Protein AF-A0A2R7TAF3-F1 (afdb_monomer_lite)

Secondary structure (DSSP, 8-state):
-EE-HHHHHH-PPP-SSS-SSSS-HHHHHHHHT-SSTTPPPTT-HHHHSPPPTTTHHHHS-SS--HHHHHHHHHS-TTTS--EE--SEEE-STT--EEE--GGGGGG-HHHHHHHHHHHHTS--SS-------

Structure (mmCIF, N/CA/C/O backbone):
data_AF-A0A2R7TAF3-F1
#
_entry.id   AF-A0A2R7TAF3-F1
#
loop_
_atom_site.group_PDB
_atom_site.id
_atom_site.type_symbol
_atom_site.label_atom_id
_atom_site.label_alt_id
_atom_site.label_comp_id
_atom_site.label_asym_id
_atom_site.label_entity_id
_atom_site.label_seq_id
_atom_site.pdbx_PDB_ins_code
_atom_site.Cartn_x
_atom_site.Cartn_y
_atom_site.Cartn_z
_atom_site.occupancy
_atom_site.B_iso_or_equiv
_atom_site.auth_seq_id
_atom_site.auth_comp_id
_atom_site.auth_asym_id
_atom_site.auth_atom_id
_atom_site.pdbx_PDB_model_num
ATOM 1 N N . HIS A 1 1 ? -2.429 -2.847 0.971 1.00 85.62 1 HIS A N 1
ATOM 2 C CA . HIS A 1 1 ? -1.895 -1.509 1.289 1.00 85.62 1 HIS A CA 1
ATOM 3 C C . HIS A 1 1 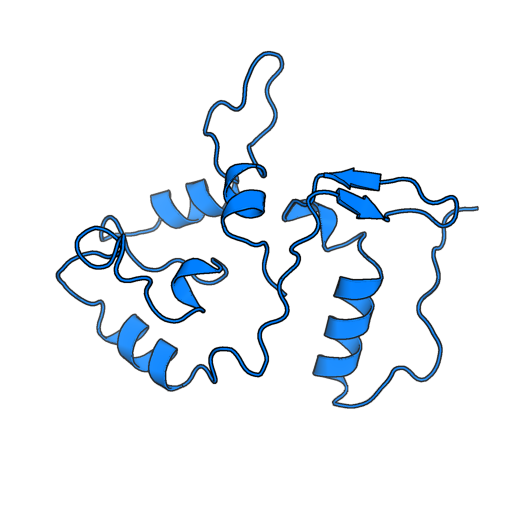? -0.395 -1.558 1.074 1.00 85.62 1 HIS A C 1
ATOM 5 O O . HIS A 1 1 ? 0.174 -2.621 1.280 1.00 85.62 1 HIS A O 1
ATOM 11 N N . VAL A 1 2 ? 0.215 -0.471 0.614 1.00 86.19 2 VAL A N 1
ATOM 12 C CA . VAL A 1 2 ? 1.660 -0.385 0.363 1.00 86.19 2 VAL A CA 1
ATOM 13 C C . VAL A 1 2 ? 2.159 1.009 0.738 1.00 86.19 2 VAL A C 1
ATOM 15 O O . VAL A 1 2 ? 1.389 1.968 0.636 1.00 86.19 2 VAL A O 1
ATOM 18 N N . LEU A 1 3 ? 3.402 1.130 1.203 1.00 86.31 3 LEU A N 1
ATOM 19 C CA . LEU A 1 3 ? 4.049 2.434 1.352 1.00 86.31 3 LEU A CA 1
ATOM 20 C C . LEU A 1 3 ? 4.328 3.019 -0.038 1.00 86.31 3 LEU A C 1
ATOM 22 O O . LEU A 1 3 ? 4.470 2.284 -1.007 1.00 86.31 3 LEU A O 1
ATOM 26 N N . THR A 1 4 ? 4.386 4.341 -0.163 1.00 87.25 4 THR A N 1
ATOM 27 C CA . THR A 1 4 ? 4.969 4.942 -1.373 1.00 87.25 4 THR A CA 1
ATOM 28 C C . THR A 1 4 ? 6.477 4.722 -1.394 1.00 87.25 4 THR A C 1
ATOM 30 O O . THR A 1 4 ? 7.083 4.588 -0.336 1.00 87.25 4 THR A O 1
ATOM 33 N N . ASP A 1 5 ? 7.118 4.777 -2.561 1.00 80.00 5 ASP A N 1
ATOM 34 C CA . ASP A 1 5 ? 8.576 4.618 -2.691 1.00 80.00 5 ASP A CA 1
ATOM 35 C C . ASP A 1 5 ? 9.359 5.583 -1.784 1.00 80.00 5 ASP A C 1
ATOM 37 O O . ASP A 1 5 ? 10.397 5.231 -1.227 1.00 80.00 5 ASP A O 1
ATOM 41 N N . ALA A 1 6 ? 8.844 6.803 -1.599 1.00 83.81 6 ALA A N 1
ATOM 42 C CA . ALA A 1 6 ? 9.424 7.777 -0.680 1.00 83.81 6 ALA A CA 1
ATOM 43 C C . ALA A 1 6 ? 9.382 7.283 0.776 1.00 83.81 6 ALA A C 1
ATOM 45 O O . ALA A 1 6 ? 10.399 7.328 1.467 1.00 83.81 6 ALA A O 1
ATOM 46 N N . ASN A 1 7 ? 8.235 6.763 1.219 1.00 85.88 7 ASN A N 1
ATOM 47 C CA . ASN A 1 7 ? 8.080 6.213 2.562 1.00 85.88 7 ASN A CA 1
ATOM 48 C C . ASN A 1 7 ? 8.835 4.882 2.727 1.00 85.88 7 ASN A C 1
ATOM 50 O O . ASN A 1 7 ? 9.422 4.653 3.773 1.00 85.88 7 ASN A O 1
ATOM 54 N N . GLU A 1 8 ? 8.911 4.035 1.695 1.00 78.75 8 GLU A N 1
ATOM 55 C CA . GLU A 1 8 ? 9.705 2.793 1.707 1.00 78.75 8 GLU A CA 1
ATOM 56 C C . GLU A 1 8 ? 11.202 3.055 1.907 1.00 78.75 8 GLU A C 1
ATOM 58 O O . GLU A 1 8 ? 11.888 2.293 2.588 1.00 78.75 8 GLU A O 1
ATOM 63 N N . ARG A 1 9 ? 11.722 4.132 1.307 1.00 77.31 9 ARG A N 1
ATOM 64 C CA . ARG A 1 9 ? 13.112 4.578 1.500 1.00 77.31 9 ARG A CA 1
ATOM 65 C C . ARG A 1 9 ? 13.333 5.187 2.883 1.00 77.31 9 ARG A C 1
ATOM 67 O O . ARG A 1 9 ? 14.422 5.054 3.428 1.00 77.31 9 ARG A O 1
ATOM 74 N N . ALA A 1 10 ? 12.321 5.863 3.424 1.00 80.88 10 ALA A N 1
ATOM 75 C CA . ALA A 1 10 ? 12.362 6.453 4.760 1.00 80.88 10 ALA A CA 1
ATOM 76 C C . ALA A 1 10 ? 12.148 5.422 5.882 1.00 80.88 10 ALA A C 1
ATOM 78 O O . ALA A 1 10 ? 12.512 5.681 7.025 1.00 80.88 10 ALA A O 1
ATOM 79 N N . ASP A 1 11 ? 11.600 4.247 5.566 1.00 75.69 11 ASP A N 1
ATOM 80 C CA . ASP A 1 11 ? 11.451 3.115 6.480 1.00 75.69 11 ASP A CA 1
ATOM 8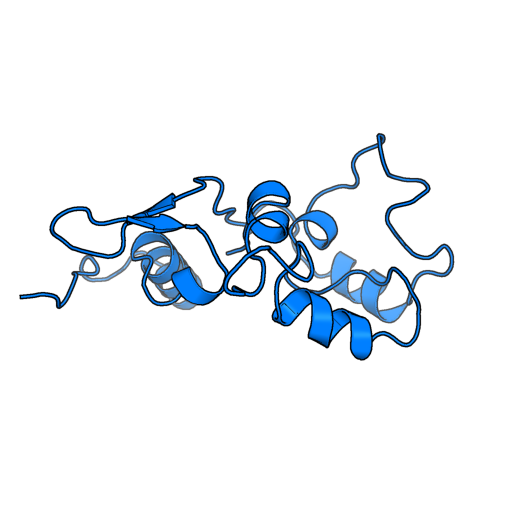1 C C . ASP A 1 11 ? 12.789 2.387 6.688 1.00 75.69 11 ASP A C 1
ATOM 83 O O . ASP A 1 11 ? 12.938 1.212 6.373 1.00 75.69 11 ASP A O 1
ATOM 87 N N . GLY A 1 12 ? 13.816 3.108 7.135 1.00 71.12 12 GLY A N 1
ATOM 88 C CA . GLY A 1 12 ? 15.129 2.556 7.453 1.00 71.12 12 GLY A CA 1
ATOM 89 C C . GLY A 1 12 ? 15.150 1.844 8.807 1.00 71.12 12 GLY A C 1
ATOM 90 O O . GLY A 1 12 ? 14.454 2.227 9.745 1.00 71.12 12 GLY A O 1
ATOM 91 N N . LEU A 1 13 ? 15.993 0.814 8.939 1.00 61.38 13 LEU A N 1
ATOM 92 C CA . LEU A 1 13 ? 16.318 0.247 10.251 1.00 61.38 13 LEU A CA 1
ATOM 93 C C . LEU A 1 13 ? 16.941 1.325 11.160 1.00 61.38 13 LEU A C 1
ATOM 95 O O . LEU A 1 13 ? 17.932 1.941 10.749 1.00 61.38 13 LEU A O 1
ATOM 99 N N . PRO A 1 14 ? 16.439 1.519 12.393 1.00 57.59 14 PRO A N 1
ATOM 100 C CA . PRO A 1 14 ? 17.007 2.498 13.304 1.00 57.59 14 PRO A CA 1
ATOM 101 C C . PRO A 1 14 ? 18.387 2.044 13.797 1.00 57.59 14 PRO A C 1
ATOM 103 O O . PRO A 1 14 ? 18.566 0.915 14.257 1.00 57.59 14 PRO A O 1
ATOM 106 N N . SER A 1 15 ? 19.360 2.951 13.756 1.00 52.88 15 SER A N 1
ATOM 107 C CA . SER A 1 15 ? 20.563 2.886 14.589 1.00 52.88 15 SER A CA 1
ATOM 108 C C . SER A 1 15 ? 20.815 4.251 15.231 1.00 52.88 15 SER A C 1
ATOM 110 O O . SER A 1 15 ? 20.276 5.255 14.768 1.00 52.88 15 SER A O 1
ATOM 112 N N . ALA A 1 16 ? 21.632 4.290 16.288 1.00 50.47 16 ALA A N 1
ATOM 113 C CA . ALA A 1 16 ? 21.814 5.459 17.152 1.00 50.47 16 ALA A CA 1
ATOM 114 C C . ALA A 1 16 ? 22.300 6.742 16.443 1.00 50.47 16 ALA A C 1
ATOM 116 O O . ALA A 1 16 ? 22.147 7.822 17.004 1.00 50.47 16 ALA A O 1
ATOM 117 N N . GLU A 1 17 ? 22.860 6.657 15.230 1.00 52.06 17 GLU A N 1
ATOM 118 C CA . GLU A 1 17 ? 23.463 7.817 14.553 1.00 52.06 17 GLU A CA 1
ATOM 119 C C . GLU A 1 17 ? 23.131 7.947 13.053 1.00 52.06 17 GLU A C 1
ATOM 121 O O . GLU A 1 17 ? 23.469 8.971 12.460 1.00 52.06 17 GLU A O 1
ATOM 126 N N . ARG A 1 18 ? 22.484 6.958 12.409 1.00 51.75 18 ARG A N 1
ATOM 127 C CA . ARG A 1 18 ? 22.108 6.997 10.975 1.00 51.75 18 ARG A CA 1
ATOM 128 C C . ARG A 1 18 ? 21.237 5.813 10.550 1.00 51.75 18 ARG A C 1
ATOM 130 O O . ARG A 1 18 ? 21.328 4.730 11.131 1.00 51.75 18 ARG A O 1
ATOM 137 N N . ASP A 1 19 ? 20.510 5.987 9.448 1.00 47.41 19 ASP A N 1
ATOM 138 C CA . ASP A 1 19 ? 19.884 4.895 8.696 1.00 47.41 19 ASP A CA 1
ATOM 139 C C . ASP A 1 19 ? 20.989 4.031 8.070 1.00 47.41 19 ASP A C 1
ATOM 141 O O . ASP A 1 19 ? 21.529 4.372 7.018 1.00 47.41 19 ASP A O 1
ATOM 145 N N . ILE A 1 20 ? 21.374 2.917 8.706 1.00 45.72 20 ILE A N 1
ATOM 146 C CA . ILE A 1 20 ? 22.527 2.106 8.246 1.00 45.72 20 ILE A CA 1
ATOM 147 C C . ILE A 1 20 ? 22.280 1.504 6.851 1.00 45.72 20 ILE A C 1
ATOM 149 O O . ILE A 1 20 ? 23.224 1.133 6.160 1.00 45.72 20 ILE A O 1
ATOM 153 N N . TYR A 1 21 ? 21.033 1.486 6.372 1.00 47.81 21 TYR A N 1
ATOM 154 C CA . TYR A 1 21 ? 20.713 0.920 5.063 1.00 47.81 21 TYR A CA 1
ATOM 155 C C . TYR A 1 21 ? 19.778 1.754 4.182 1.00 47.81 21 TYR A C 1
ATOM 157 O O . TYR A 1 21 ? 19.578 1.367 3.032 1.00 47.81 21 TYR A O 1
ATOM 165 N N . GLY A 1 22 ? 19.226 2.879 4.669 1.00 53.91 22 GLY A N 1
ATOM 166 C CA . GLY A 1 22 ? 18.279 3.731 3.919 1.00 53.91 22 GLY A CA 1
ATOM 167 C C . GLY A 1 22 ? 17.107 2.966 3.281 1.00 53.91 22 GLY A C 1
ATOM 168 O O . GLY A 1 22 ? 16.616 3.361 2.221 1.00 53.91 22 GLY A O 1
ATOM 169 N N . LYS A 1 23 ? 16.785 1.791 3.842 1.00 60.09 23 LYS A N 1
ATOM 170 C CA . LYS A 1 23 ? 15.860 0.780 3.326 1.00 60.09 23 LYS A CA 1
ATOM 171 C C . LYS A 1 23 ? 15.357 -0.097 4.472 1.00 60.09 23 LYS A C 1
ATOM 173 O O . LYS A 1 23 ? 16.095 -0.331 5.434 1.00 60.09 23 LYS A O 1
ATOM 178 N N . SER A 1 24 ? 14.143 -0.619 4.328 1.00 66.00 24 SER A N 1
ATOM 179 C CA . SER A 1 24 ? 13.497 -1.441 5.354 1.00 66.00 24 SER A CA 1
ATOM 180 C C . SER A 1 24 ? 14.151 -2.802 5.546 1.00 66.00 24 SER A C 1
ATOM 182 O O . SER A 1 24 ? 14.774 -3.358 4.640 1.00 66.00 24 SER A O 1
ATOM 184 N N . LEU A 1 25 ? 13.986 -3.377 6.742 1.00 67.19 25 LEU A N 1
ATOM 185 C CA . LEU A 1 25 ? 14.430 -4.744 7.025 1.00 67.19 25 LEU A CA 1
ATOM 186 C C . LEU A 1 25 ? 13.809 -5.741 6.043 1.00 67.19 25 LEU A C 1
ATOM 188 O O . LEU A 1 25 ? 14.502 -6.616 5.533 1.00 67.19 25 LEU A O 1
ATOM 192 N N . LEU A 1 26 ? 12.520 -5.563 5.734 1.00 70.06 26 LEU A N 1
ATOM 193 C CA . LEU A 1 26 ? 11.822 -6.358 4.730 1.00 70.06 26 LEU A CA 1
ATOM 194 C C . LEU A 1 26 ? 12.493 -6.228 3.358 1.00 70.06 26 LEU A C 1
ATOM 196 O O . LEU A 1 26 ? 12.717 -7.241 2.698 1.00 70.06 26 LEU A O 1
ATOM 200 N N . TYR A 1 27 ? 12.872 -5.012 2.951 1.00 70.69 27 TYR A N 1
ATOM 201 C CA . TYR A 1 27 ? 13.624 -4.802 1.716 1.00 70.69 27 TYR A CA 1
ATOM 202 C C . TYR A 1 27 ? 14.954 -5.570 1.738 1.00 70.69 27 TYR A C 1
ATOM 204 O O . TYR A 1 27 ? 15.286 -6.244 0.765 1.00 70.69 27 TYR A O 1
ATOM 212 N N . LEU A 1 28 ? 15.722 -5.484 2.829 1.00 68.88 28 LEU A N 1
ATOM 213 C CA . LEU A 1 28 ? 17.036 -6.129 2.933 1.00 68.88 28 LEU A CA 1
ATOM 214 C C . LEU A 1 28 ? 16.937 -7.656 2.914 1.00 68.88 28 LEU A C 1
ATOM 216 O O . LEU A 1 28 ? 17.696 -8.299 2.195 1.00 68.88 28 LEU A O 1
ATOM 220 N N . ILE A 1 29 ? 15.988 -8.224 3.660 1.00 68.38 29 ILE A N 1
ATOM 221 C CA . ILE A 1 29 ? 15.749 -9.671 3.696 1.00 68.38 29 ILE A CA 1
ATOM 222 C C . ILE A 1 29 ? 15.297 -10.162 2.324 1.00 68.38 29 ILE A C 1
ATOM 224 O O . ILE A 1 29 ? 15.853 -11.130 1.816 1.00 68.38 29 ILE A O 1
ATOM 228 N N . SER A 1 30 ? 14.346 -9.472 1.691 1.00 70.50 30 SER A N 1
ATOM 229 C CA . SER A 1 30 ? 13.860 -9.875 0.369 1.00 70.50 30 SER A CA 1
ATOM 230 C C . SER A 1 30 ? 14.990 -9.837 -0.663 1.00 70.50 30 SER A C 1
ATOM 232 O O . SER A 1 30 ? 15.158 -10.773 -1.431 1.00 70.50 30 SER A O 1
ATOM 234 N N . ARG A 1 31 ? 15.855 -8.815 -0.604 1.00 71.00 31 ARG A N 1
ATOM 235 C CA . ARG A 1 31 ? 17.049 -8.725 -1.455 1.00 71.00 31 ARG A CA 1
ATOM 236 C C . ARG A 1 31 ? 18.090 -9.807 -1.216 1.00 71.00 31 ARG A C 1
ATOM 238 O O . ARG A 1 31 ? 18.773 -10.180 -2.161 1.00 71.00 31 ARG A O 1
ATOM 245 N N . ALA A 1 32 ? 18.269 -10.241 0.026 1.00 68.25 32 ALA A N 1
ATOM 246 C CA . ALA A 1 32 ? 19.225 -11.290 0.363 1.00 68.25 32 ALA A CA 1
ATOM 247 C C . ALA A 1 32 ? 18.770 -12.674 -0.131 1.00 68.25 32 ALA A C 1
ATOM 249 O O . ALA A 1 32 ? 19.599 -13.571 -0.253 1.00 68.25 32 ALA A O 1
ATOM 250 N N . LEU A 1 33 ? 17.471 -12.831 -0.405 1.00 69.44 33 LEU A N 1
ATOM 251 C CA . LEU A 1 33 ? 16.855 -14.059 -0.904 1.00 69.44 33 LEU A CA 1
ATOM 252 C C . LEU A 1 33 ? 16.657 -14.061 -2.433 1.00 69.44 33 LEU A C 1
ATOM 254 O O . LEU A 1 33 ? 16.256 -15.085 -2.978 1.00 69.44 33 LEU A O 1
ATOM 258 N N . ASP A 1 34 ? 16.934 -12.948 -3.122 1.00 71.44 34 ASP A N 1
ATOM 259 C CA . ASP A 1 34 ? 16.858 -12.857 -4.585 1.00 71.44 34 ASP A CA 1
ATOM 260 C C . ASP A 1 34 ? 18.073 -13.554 -5.232 1.00 71.44 34 ASP A C 1
ATOM 262 O O . ASP A 1 34 ? 19.211 -13.102 -5.079 1.00 71.44 34 ASP A O 1
ATOM 266 N N . ASP A 1 35 ? 17.838 -14.576 -6.062 1.00 72.19 35 ASP A N 1
ATOM 267 C CA . ASP A 1 35 ? 18.888 -15.186 -6.900 1.00 72.19 35 ASP A CA 1
ATOM 268 C C . ASP A 1 35 ? 19.381 -14.224 -7.997 1.00 72.19 35 ASP A C 1
ATOM 270 O O . ASP A 1 35 ? 20.528 -14.285 -8.449 1.00 72.19 35 ASP A O 1
ATOM 274 N N . VAL A 1 36 ? 18.505 -13.314 -8.444 1.00 74.25 36 VAL A N 1
ATOM 275 C CA . VAL A 1 36 ? 18.803 -12.333 -9.492 1.00 74.25 36 VAL A CA 1
ATOM 276 C C . VAL A 1 36 ? 18.687 -10.922 -8.930 1.00 74.25 36 VAL A C 1
ATOM 278 O O . VAL A 1 36 ? 17.620 -10.445 -8.542 1.00 74.25 36 VAL A O 1
ATOM 281 N N . ARG A 1 37 ? 19.804 -10.191 -8.964 1.00 72.94 37 ARG A N 1
ATOM 282 C CA . ARG A 1 37 ? 19.854 -8.780 -8.568 1.00 72.94 37 ARG A C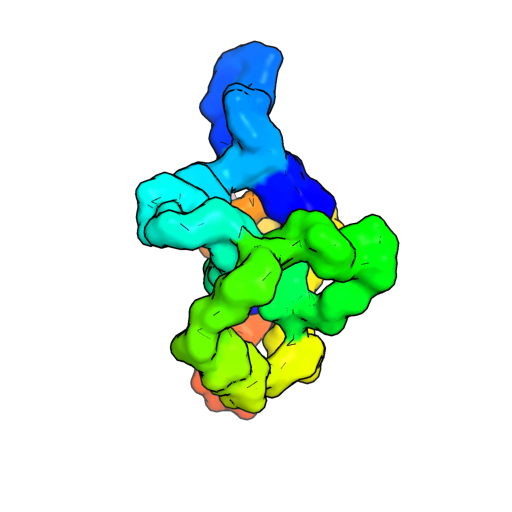A 1
ATOM 283 C C . ARG A 1 37 ? 18.827 -7.966 -9.366 1.00 72.94 37 ARG A C 1
ATOM 285 O O . ARG A 1 37 ? 18.822 -8.027 -10.588 1.00 72.94 37 ARG A O 1
ATOM 292 N N . LYS A 1 38 ? 18.044 -7.120 -8.682 1.00 73.19 38 LYS A N 1
ATOM 293 C CA . LYS A 1 38 ? 16.948 -6.310 -9.267 1.00 73.19 38 LYS A CA 1
ATOM 294 C C . LYS A 1 38 ? 15.726 -7.118 -9.714 1.00 73.19 38 LYS A C 1
ATOM 296 O O . LYS A 1 38 ? 15.028 -6.698 -10.632 1.00 73.19 38 LYS A O 1
ATOM 301 N N . GLN A 1 39 ? 15.409 -8.208 -9.019 1.00 75.44 39 GLN A N 1
ATOM 302 C CA . GLN A 1 39 ? 14.068 -8.784 -9.105 1.00 75.44 39 GLN A CA 1
ATOM 303 C C . GLN A 1 39 ? 13.009 -7.849 -8.488 1.00 75.44 39 GLN A C 1
ATOM 305 O O . GLN A 1 39 ? 13.322 -7.111 -7.541 1.00 75.44 39 GLN A O 1
ATOM 310 N N . PRO A 1 40 ? 11.781 -7.827 -9.046 1.00 72.38 40 PRO A N 1
ATOM 311 C CA . PRO A 1 40 ? 10.645 -7.146 -8.439 1.00 72.38 40 PRO A CA 1
ATOM 312 C C . PRO A 1 40 ? 10.297 -7.775 -7.095 1.00 72.38 40 PRO A C 1
ATOM 314 O O . PRO A 1 40 ? 9.962 -8.955 -7.027 1.00 72.38 40 PRO A O 1
ATOM 317 N N . LEU A 1 41 ? 10.353 -6.975 -6.031 1.00 70.19 41 LEU A N 1
ATOM 318 C CA . LEU A 1 41 ? 9.959 -7.422 -4.702 1.00 70.19 41 LEU A CA 1
ATOM 319 C C . LEU A 1 41 ? 8.451 -7.260 -4.525 1.00 70.19 41 LEU A C 1
ATOM 321 O O . LEU A 1 41 ? 7.893 -6.173 -4.707 1.00 70.19 41 LEU A O 1
ATOM 325 N N . LEU A 1 42 ? 7.799 -8.355 -4.141 1.00 67.19 42 LEU A N 1
ATOM 326 C CA . LEU A 1 42 ? 6.388 -8.347 -3.784 1.00 67.19 42 LEU A CA 1
ATOM 327 C C . LEU A 1 42 ? 6.166 -7.420 -2.589 1.00 67.19 42 LEU A C 1
ATOM 329 O O . LEU A 1 42 ? 6.827 -7.541 -1.561 1.00 67.19 42 LEU A O 1
ATOM 333 N N . GLY A 1 43 ? 5.223 -6.492 -2.739 1.00 67.31 43 GLY A N 1
ATOM 334 C CA . GLY A 1 43 ? 4.917 -5.504 -1.709 1.00 67.31 43 GLY A CA 1
ATOM 335 C C . GLY A 1 43 ? 5.674 -4.183 -1.831 1.00 67.31 43 GLY A C 1
ATOM 336 O O . GLY A 1 43 ? 5.438 -3.329 -0.992 1.00 67.31 43 GLY A O 1
ATOM 337 N N . MET A 1 44 ? 6.507 -3.973 -2.859 1.00 75.50 44 MET A N 1
ATOM 338 C CA . MET A 1 44 ? 7.023 -2.635 -3.186 1.00 75.50 44 MET A CA 1
ATOM 339 C C . MET A 1 44 ? 6.080 -1.886 -4.130 1.00 75.50 44 MET A C 1
ATOM 341 O O . MET A 1 44 ? 5.657 -2.459 -5.137 1.00 75.50 44 MET A O 1
ATOM 345 N N . GLU A 1 45 ? 5.828 -0.591 -3.899 1.00 80.19 45 GLU A N 1
ATOM 346 C CA . GLU A 1 45 ? 5.021 0.246 -4.808 1.00 80.19 45 GLU A CA 1
ATOM 347 C C . GLU A 1 45 ? 5.526 0.115 -6.245 1.00 80.19 45 GLU A C 1
ATOM 349 O O . GLU A 1 45 ? 4.740 -0.135 -7.158 1.00 80.19 45 GLU A O 1
ATOM 354 N N . ARG A 1 46 ? 6.848 0.194 -6.436 1.00 77.31 46 ARG A N 1
ATOM 355 C CA . ARG A 1 46 ? 7.494 0.128 -7.754 1.00 77.31 46 ARG A CA 1
ATOM 356 C C . ARG A 1 46 ? 7.173 -1.137 -8.546 1.00 77.31 46 ARG A C 1
ATOM 358 O O . ARG A 1 46 ? 7.196 -1.072 -9.769 1.00 77.31 46 ARG A O 1
ATOM 365 N N . ALA A 1 47 ? 6.915 -2.264 -7.883 1.00 75.19 47 ALA A N 1
ATOM 366 C CA . ALA A 1 47 ? 6.547 -3.519 -8.542 1.00 75.19 47 ALA A CA 1
ATOM 367 C C . ALA A 1 47 ? 5.054 -3.580 -8.910 1.00 75.19 47 ALA A C 1
ATOM 369 O O . ALA A 1 47 ? 4.646 -4.427 -9.699 1.00 75.19 47 ALA A O 1
ATOM 370 N N . LEU A 1 48 ? 4.237 -2.702 -8.323 1.00 76.38 48 LEU A N 1
ATOM 371 C CA . LEU A 1 48 ? 2.775 -2.735 -8.389 1.00 76.38 48 LEU A CA 1
ATOM 372 C C . LEU A 1 48 ? 2.180 -1.574 -9.199 1.00 76.38 48 LEU A C 1
ATOM 374 O O . LEU A 1 48 ? 0.982 -1.597 -9.497 1.00 76.38 48 LEU A O 1
ATOM 378 N N . VAL A 1 49 ? 2.986 -0.564 -9.535 1.00 77.06 49 VAL A N 1
ATOM 379 C CA . VAL A 1 49 ? 2.607 0.580 -10.377 1.00 77.06 49 VAL A CA 1
ATOM 380 C C . VAL A 1 49 ? 3.208 0.453 -11.781 1.00 77.06 49 VAL A C 1
ATOM 382 O O . VAL A 1 49 ? 4.232 -0.215 -11.947 1.00 77.06 49 VAL A O 1
ATOM 385 N N . PRO A 1 50 ? 2.601 1.088 -12.804 1.00 75.75 50 PRO A N 1
ATOM 386 C CA . PRO A 1 50 ? 3.203 1.165 -14.129 1.00 75.75 50 PRO A CA 1
ATOM 387 C C . PRO A 1 50 ? 4.636 1.717 -14.067 1.00 75.75 50 PRO A C 1
ATOM 389 O O . PRO A 1 50 ? 4.895 2.629 -13.276 1.00 75.75 50 PRO A O 1
ATOM 392 N N . PRO A 1 51 ? 5.562 1.188 -14.884 1.00 71.81 51 PRO A N 1
ATOM 393 C CA . PRO A 1 51 ? 6.948 1.629 -14.869 1.00 71.81 51 PRO A CA 1
ATOM 394 C C . PRO A 1 51 ? 7.051 3.102 -15.278 1.00 71.81 51 PRO A C 1
ATOM 396 O O . PRO A 1 51 ? 6.460 3.535 -16.268 1.00 71.81 51 PRO A O 1
ATOM 399 N N . ASP A 1 52 ? 7.812 3.866 -14.499 1.00 73.81 52 ASP A N 1
ATOM 400 C CA . ASP A 1 52 ? 8.117 5.267 -14.781 1.00 73.81 52 ASP A CA 1
ATOM 401 C C . ASP A 1 52 ? 9.248 5.335 -15.829 1.00 73.81 52 ASP A C 1
ATOM 403 O O . ASP A 1 52 ? 10.319 4.755 -15.600 1.00 73.81 52 ASP A O 1
ATOM 407 N N . PRO A 1 53 ? 9.045 6.040 -16.963 1.00 77.62 53 PRO A N 1
ATOM 408 C CA . PRO A 1 53 ? 10.060 6.211 -18.000 1.00 77.62 53 PRO A CA 1
ATOM 409 C C . PRO A 1 53 ? 11.418 6.698 -17.484 1.00 77.62 53 PRO A C 1
ATOM 411 O O . PRO A 1 53 ? 12.439 6.351 -18.070 1.00 77.62 53 PRO A O 1
ATOM 414 N N . ALA A 1 54 ? 11.454 7.458 -16.384 1.00 75.56 54 ALA A N 1
ATOM 415 C CA . ALA A 1 54 ? 12.694 7.979 -15.811 1.00 75.56 54 ALA A CA 1
ATOM 416 C C . ALA A 1 54 ? 13.651 6.890 -15.286 1.00 75.56 54 ALA A C 1
ATOM 418 O O . ALA A 1 54 ? 14.826 7.173 -15.056 1.00 75.56 54 ALA A O 1
ATOM 419 N N . TRP A 1 55 ? 13.177 5.654 -15.095 1.00 66.44 55 TRP A N 1
ATOM 420 C CA . TRP A 1 55 ? 13.976 4.572 -14.506 1.00 66.44 55 TRP A CA 1
ATOM 421 C C . TRP A 1 55 ? 13.842 3.243 -15.247 1.00 66.44 55 TRP A C 1
ATOM 423 O O . TRP A 1 55 ? 14.383 2.252 -14.764 1.00 66.44 55 TRP A O 1
ATOM 433 N N . LEU A 1 56 ? 13.139 3.202 -16.384 1.00 70.06 56 LEU A N 1
ATOM 434 C CA . LEU A 1 56 ? 12.784 1.970 -17.099 1.00 70.06 56 LEU A CA 1
ATOM 435 C C . LEU A 1 56 ? 14.001 1.065 -17.364 1.00 70.06 56 LEU A C 1
ATOM 437 O O . LEU A 1 56 ? 13.926 -0.143 -17.145 1.00 70.06 56 LEU A O 1
ATOM 441 N N . ASP A 1 57 ? 15.130 1.668 -17.744 1.00 67.81 57 ASP A N 1
ATOM 442 C CA . ASP A 1 57 ? 16.365 0.958 -18.100 1.00 67.81 57 ASP A CA 1
ATOM 443 C C . ASP A 1 57 ? 17.138 0.405 -16.889 1.00 67.81 57 ASP A C 1
ATOM 445 O O . ASP A 1 57 ? 17.973 -0.485 -17.043 1.00 67.81 57 ASP A O 1
ATOM 449 N N . ASP A 1 58 ? 16.871 0.906 -15.676 1.00 70.12 58 ASP A N 1
ATOM 450 C CA . ASP A 1 58 ? 17.594 0.528 -14.451 1.00 70.12 58 ASP A CA 1
ATOM 451 C C . ASP A 1 58 ? 16.681 -0.074 -13.364 1.00 70.12 58 ASP A C 1
ATOM 453 O O . ASP A 1 58 ? 17.147 -0.441 -12.277 1.00 70.12 58 ASP A O 1
ATOM 457 N N . GLN A 1 59 ? 15.377 -0.189 -13.628 1.00 69.69 59 GLN A N 1
ATOM 458 C CA . GLN A 1 59 ? 14.395 -0.609 -12.631 1.00 69.69 59 GLN A CA 1
ATOM 459 C C . GLN A 1 59 ? 14.535 -2.097 -12.286 1.00 69.69 59 GLN A C 1
ATOM 461 O O . GLN A 1 59 ? 14.613 -2.445 -11.105 1.00 69.69 59 GLN A O 1
ATOM 466 N N . TRP A 1 60 ? 14.614 -2.958 -13.304 1.00 74.50 60 TRP A N 1
ATOM 467 C CA . TRP A 1 60 ? 14.580 -4.416 -13.163 1.00 74.50 60 TRP A CA 1
ATOM 468 C C . TRP A 1 60 ? 15.753 -5.101 -13.859 1.00 74.50 60 TRP A C 1
ATOM 470 O O . TRP A 1 60 ? 16.395 -4.536 -14.741 1.00 74.50 60 TRP A O 1
ATOM 480 N N . ALA A 1 61 ? 16.039 -6.338 -13.456 1.00 73.44 61 ALA A N 1
ATOM 481 C CA . ALA A 1 61 ? 16.964 -7.192 -14.188 1.00 73.44 61 ALA A CA 1
ATOM 482 C C . ALA A 1 61 ? 16.485 -7.389 -15.636 1.00 73.44 61 ALA A C 1
ATOM 484 O O . ALA A 1 61 ? 15.301 -7.614 -15.877 1.00 73.44 61 ALA A O 1
ATOM 485 N N . ALA A 1 62 ? 17.417 -7.359 -16.592 1.00 68.00 62 ALA A N 1
ATOM 486 C CA . ALA A 1 62 ? 17.099 -7.498 -18.014 1.00 68.00 62 ALA A CA 1
ATOM 487 C C . ALA A 1 62 ? 16.502 -8.870 -18.378 1.00 68.00 62 ALA A C 1
ATOM 489 O O . ALA A 1 62 ? 15.769 -8.979 -19.357 1.00 68.00 62 ALA A O 1
ATOM 490 N N . ALA A 1 63 ? 16.806 -9.915 -17.601 1.00 66.44 63 ALA A N 1
ATOM 491 C CA . ALA A 1 63 ? 16.174 -11.220 -17.737 1.00 66.44 63 ALA A CA 1
ATOM 492 C C . ALA A 1 63 ? 14.910 -11.257 -16.859 1.00 66.44 63 ALA A C 1
ATOM 494 O O . ALA A 1 63 ? 15.031 -11.333 -15.631 1.00 66.44 63 ALA A O 1
ATOM 495 N N . PRO A 1 64 ? 13.700 -11.190 -17.443 1.00 63.06 64 PRO A N 1
ATOM 496 C CA . PRO A 1 64 ? 12.481 -11.285 -16.661 1.00 63.06 64 PRO A CA 1
ATOM 497 C C . PRO A 1 64 ? 12.365 -12.694 -16.078 1.00 63.06 64 PRO A C 1
ATOM 499 O O . PRO A 1 64 ? 12.438 -13.688 -16.800 1.00 63.06 64 PRO A O 1
ATOM 502 N N . ASN A 1 65 ? 12.145 -12.783 -14.767 1.00 70.38 65 ASN A N 1
ATOM 503 C CA . ASN A 1 65 ? 11.683 -14.024 -14.162 1.00 70.38 65 ASN A CA 1
ATOM 504 C C . ASN A 1 65 ? 10.277 -14.312 -14.723 1.00 70.38 65 ASN A C 1
ATOM 506 O O . ASN A 1 65 ? 9.345 -13.533 -14.497 1.00 70.38 65 ASN A O 1
ATOM 510 N N . ALA A 1 66 ? 10.147 -15.386 -15.508 1.00 75.88 66 ALA A N 1
ATOM 511 C CA . ALA A 1 66 ? 8.912 -15.730 -16.210 1.00 75.88 66 ALA A CA 1
ATOM 512 C C . ALA A 1 66 ? 7.725 -15.893 -15.247 1.00 75.88 66 ALA A C 1
ATOM 514 O O . ALA A 1 66 ? 6.613 -15.478 -15.580 1.00 75.88 66 ALA A O 1
ATOM 515 N N . ASP A 1 67 ? 7.977 -16.397 -14.038 1.00 74.81 67 ASP A N 1
ATOM 516 C CA . ASP A 1 67 ? 6.958 -16.590 -13.008 1.00 74.81 67 ASP A CA 1
ATOM 517 C C . ASP A 1 67 ? 6.471 -15.253 -12.446 1.00 74.81 67 ASP A C 1
ATOM 519 O O . ASP A 1 67 ? 5.269 -15.038 -12.291 1.00 74.81 67 ASP A O 1
ATOM 523 N N . VAL A 1 68 ? 7.385 -14.302 -12.228 1.00 72.12 68 VAL A N 1
ATOM 524 C CA . VAL A 1 68 ? 7.036 -12.941 -11.785 1.00 72.12 68 VAL A CA 1
ATOM 525 C C . VAL A 1 68 ? 6.218 -12.222 -12.858 1.00 72.12 68 VAL A C 1
ATOM 527 O O . VAL A 1 68 ? 5.212 -11.585 -12.549 1.00 72.12 68 VAL A O 1
ATOM 530 N N . ALA A 1 69 ? 6.599 -12.359 -14.131 1.00 74.38 69 ALA A N 1
ATOM 531 C CA . ALA A 1 69 ? 5.845 -11.789 -15.243 1.00 74.38 69 ALA A CA 1
ATOM 532 C C . ALA A 1 69 ? 4.449 -12.422 -15.387 1.00 74.38 69 ALA A C 1
ATOM 534 O O . ALA A 1 69 ? 3.482 -11.721 -15.686 1.00 74.38 69 ALA A O 1
ATOM 535 N N . ALA A 1 70 ? 4.326 -13.735 -15.174 1.00 79.56 70 ALA A N 1
ATOM 536 C CA . ALA A 1 70 ? 3.042 -14.431 -15.175 1.00 79.56 70 ALA A CA 1
ATOM 537 C C . ALA A 1 70 ? 2.153 -13.980 -14.006 1.00 79.56 70 ALA A C 1
ATOM 539 O O . ALA A 1 70 ? 0.976 -13.688 -14.212 1.00 79.56 70 ALA A O 1
ATOM 540 N N . TRP A 1 71 ? 2.720 -13.847 -12.807 1.00 74.88 71 TRP A N 1
ATOM 541 C CA . TRP A 1 71 ? 2.008 -13.366 -11.625 1.00 74.88 71 TRP A CA 1
ATOM 542 C C . TRP A 1 71 ? 1.523 -11.919 -11.785 1.00 74.88 71 TRP A C 1
ATOM 544 O O . TRP A 1 71 ? 0.353 -11.636 -11.534 1.00 74.88 71 TRP A O 1
ATOM 554 N N . LEU A 1 72 ? 2.374 -11.014 -12.284 1.00 73.69 72 LEU A N 1
ATOM 555 C CA . LEU A 1 72 ? 2.008 -9.609 -12.509 1.00 73.69 72 LEU A CA 1
ATOM 556 C C . LEU A 1 72 ? 0.834 -9.451 -13.487 1.00 73.69 72 LEU A C 1
ATOM 558 O O . LEU A 1 72 ? 0.038 -8.533 -13.326 1.00 73.69 72 LEU A O 1
ATOM 562 N N . LYS A 1 73 ? 0.681 -10.354 -14.467 1.00 77.38 73 LYS A N 1
ATOM 563 C CA . LYS A 1 73 ? -0.485 -10.361 -15.373 1.00 77.38 73 LYS A CA 1
ATOM 564 C C . LYS A 1 73 ? -1.793 -10.715 -14.666 1.00 77.38 73 LYS A C 1
ATOM 566 O O . LYS A 1 73 ? -2.852 -10.282 -15.109 1.00 77.38 73 LYS A O 1
ATOM 571 N N . LEU A 1 74 ? -1.728 -11.524 -13.609 1.00 77.88 74 LEU A N 1
ATOM 572 C CA . LEU A 1 74 ? -2.885 -11.893 -12.788 1.00 77.88 74 LEU A CA 1
ATOM 573 C C . LEU A 1 74 ? -3.196 -10.831 -11.727 1.00 77.88 74 LEU A C 1
ATOM 575 O O . LEU A 1 74 ? -4.292 -10.817 -11.168 1.00 77.88 74 LEU A O 1
ATOM 579 N N . TRP A 1 75 ? -2.242 -9.945 -11.443 1.00 72.62 75 TRP A N 1
ATOM 580 C CA . TRP A 1 75 ? -2.423 -8.860 -10.498 1.00 72.62 75 TRP A CA 1
ATOM 581 C C . TRP A 1 75 ? -3.213 -7.708 -11.149 1.00 72.62 75 TRP A C 1
ATOM 583 O O . TRP A 1 75 ? -2.753 -7.138 -12.139 1.00 72.62 75 TRP A O 1
ATOM 593 N N . PRO A 1 76 ? -4.377 -7.302 -10.606 1.00 66.31 76 PRO A N 1
ATOM 594 C CA . PRO A 1 76 ? -5.241 -6.268 -11.186 1.00 66.31 76 PRO A CA 1
ATOM 595 C C . PRO A 1 76 ? -4.710 -4.852 -10.898 1.00 66.31 76 PRO A C 1
ATOM 597 O O . PRO A 1 76 ? -5.443 -4.007 -10.389 1.00 66.31 76 PRO A O 1
ATOM 600 N N . ALA A 1 77 ? -3.415 -4.628 -11.136 1.00 63.84 77 ALA A N 1
ATOM 601 C CA . ALA A 1 77 ? -2.627 -3.465 -10.736 1.00 63.84 77 ALA A CA 1
ATOM 602 C C . ALA A 1 77 ? -3.408 -2.134 -10.719 1.00 63.84 77 ALA A C 1
ATOM 604 O O . ALA A 1 77 ? -4.225 -1.837 -11.588 1.00 63.84 77 ALA A O 1
ATOM 605 N N . GLY A 1 78 ? -3.129 -1.299 -9.715 1.00 66.25 78 GLY A N 1
ATOM 606 C CA . GLY A 1 78 ? -3.673 0.059 -9.606 1.00 66.25 78 GLY A CA 1
ATOM 607 C C . GLY A 1 78 ? -5.099 0.167 -9.052 1.00 66.25 78 GLY A C 1
ATOM 608 O O . GLY A 1 78 ? -5.321 1.010 -8.191 1.00 66.25 78 GLY A O 1
ATOM 609 N N . ALA A 1 79 ? -6.048 -0.689 -9.451 1.00 69.06 79 ALA A N 1
ATOM 610 C CA . ALA A 1 79 ? -7.451 -0.547 -9.024 1.00 69.06 79 ALA A CA 1
ATOM 611 C C . ALA A 1 79 ? -7.677 -0.897 -7.542 1.00 69.06 79 ALA A C 1
ATOM 613 O O . ALA A 1 79 ? -8.474 -0.266 -6.853 1.00 69.06 79 ALA A O 1
ATOM 614 N N . LEU A 1 80 ? -6.958 -1.904 -7.039 1.00 73.81 80 LEU A N 1
ATOM 615 C CA . LEU A 1 80 ? -7.061 -2.358 -5.646 1.00 73.81 80 LEU A CA 1
ATOM 616 C C . LEU A 1 80 ? -5.913 -1.850 -4.764 1.00 73.81 80 LEU A C 1
ATOM 618 O O . LEU A 1 80 ? -5.885 -2.133 -3.561 1.00 73.81 80 LEU A O 1
ATOM 622 N N . LEU A 1 81 ? -4.966 -1.116 -5.353 1.00 81.56 81 LEU A N 1
ATOM 623 C CA . LEU A 1 81 ? -3.758 -0.663 -4.682 1.00 81.56 81 LEU A CA 1
ATOM 624 C C . LEU A 1 81 ? -4.055 0.580 -3.841 1.00 81.56 81 LEU A C 1
ATOM 626 O O . LEU A 1 81 ? -4.195 1.677 -4.371 1.00 81.56 81 LEU A O 1
ATOM 630 N N . ASN A 1 82 ? -4.097 0.418 -2.519 1.00 86.81 82 ASN A N 1
ATOM 631 C CA . ASN A 1 82 ? -4.114 1.564 -1.615 1.00 86.81 82 ASN A CA 1
ATOM 632 C C . ASN A 1 82 ? -2.692 1.920 -1.168 1.00 86.81 82 ASN A C 1
ATOM 634 O O . ASN A 1 82 ? -1.989 1.061 -0.622 1.00 86.81 82 ASN A O 1
ATOM 638 N N . ARG A 1 83 ? -2.302 3.178 -1.385 1.00 88.50 83 ARG A N 1
ATOM 639 C CA . ARG A 1 83 ? -0.965 3.706 -1.103 1.00 88.50 83 ARG A CA 1
ATOM 640 C C . ARG A 1 83 ? -0.989 4.599 0.128 1.00 88.50 83 ARG A C 1
ATOM 642 O O . ARG A 1 83 ? -1.715 5.589 0.169 1.00 88.50 83 ARG A O 1
ATOM 649 N N . VAL A 1 84 ? -0.154 4.280 1.108 1.00 90.12 84 VAL A N 1
ATOM 650 C CA . VAL A 1 84 ? 0.071 5.117 2.287 1.00 90.12 84 VAL A CA 1
ATOM 651 C C . VAL A 1 84 ? 1.088 6.190 1.907 1.00 90.12 84 VAL A C 1
ATOM 653 O O . VAL A 1 84 ? 2.297 5.979 1.990 1.00 90.12 84 VAL A O 1
ATOM 656 N N . ALA A 1 85 ? 0.577 7.320 1.415 1.00 90.12 85 ALA A N 1
ATOM 657 C CA . ALA A 1 85 ? 1.388 8.435 0.925 1.00 90.12 85 ALA A CA 1
ATOM 658 C C . ALA A 1 85 ? 1.781 9.439 2.015 1.00 90.12 85 ALA A C 1
ATOM 660 O O . ALA A 1 85 ? 2.784 10.134 1.871 1.00 90.12 85 ALA A O 1
ATOM 661 N N . ALA A 1 86 ? 1.010 9.521 3.103 1.00 91.62 86 ALA A N 1
ATOM 662 C CA . ALA A 1 86 ? 1.348 10.391 4.220 1.00 91.62 86 ALA A CA 1
ATOM 663 C C . ALA A 1 86 ? 2.652 9.901 4.881 1.00 91.62 86 ALA A C 1
ATOM 665 O O . ALA A 1 86 ? 2.760 8.709 5.162 1.00 91.62 86 ALA A O 1
ATOM 666 N N . PRO A 1 87 ? 3.636 10.780 5.142 1.00 89.38 87 PRO A N 1
ATOM 667 C CA . PRO A 1 87 ? 4.908 10.391 5.761 1.00 89.38 87 PRO A CA 1
ATOM 668 C C . PRO A 1 87 ? 4.769 10.070 7.252 1.00 89.38 87 PRO A C 1
ATOM 670 O O . PRO A 1 87 ? 5.668 9.493 7.859 1.00 89.38 87 PRO A O 1
ATOM 673 N N . LYS A 1 88 ? 3.646 10.463 7.854 1.00 91.44 88 LYS A N 1
ATOM 674 C CA . LYS A 1 88 ? 3.272 10.132 9.222 1.00 91.44 88 LYS A CA 1
ATOM 675 C C . LYS A 1 88 ? 1.859 9.583 9.243 1.00 91.44 88 LYS A C 1
ATOM 677 O O . LYS A 1 88 ? 1.002 10.055 8.496 1.00 91.44 88 LYS A O 1
ATOM 682 N N . VAL A 1 89 ? 1.629 8.610 10.112 1.00 91.62 89 VAL A N 1
ATOM 683 C CA . VAL A 1 89 ? 0.322 7.988 10.317 1.00 91.62 89 VAL A CA 1
ATOM 684 C C . VAL A 1 89 ? -0.092 8.164 11.764 1.00 91.62 89 VAL A C 1
ATOM 686 O O . VAL A 1 89 ? 0.744 8.117 12.666 1.00 91.62 89 VAL A O 1
ATOM 689 N N . ARG A 1 90 ? -1.382 8.406 11.978 1.00 91.50 90 ARG A N 1
ATOM 690 C CA . ARG A 1 90 ? -1.958 8.491 13.316 1.00 91.50 90 ARG A CA 1
ATOM 691 C C . ARG A 1 90 ? -2.011 7.097 13.932 1.00 91.50 90 ARG A C 1
ATOM 693 O O . ARG A 1 90 ? -2.438 6.171 13.249 1.00 91.50 90 ARG A O 1
ATOM 700 N N . THR A 1 91 ? -1.621 6.987 15.198 1.00 88.56 91 THR A N 1
ATOM 701 C CA . THR A 1 91 ? -1.568 5.719 15.948 1.00 88.56 91 THR A CA 1
ATOM 702 C C . THR A 1 91 ? -2.326 5.746 17.270 1.00 88.56 91 THR A C 1
ATOM 704 O O . THR A 1 91 ? -2.344 4.735 17.963 1.00 88.56 91 THR A O 1
ATOM 707 N N . THR A 1 92 ? -2.918 6.884 17.646 1.00 87.94 92 THR A N 1
ATOM 708 C CA . THR A 1 92 ? -3.691 7.010 18.890 1.00 87.94 92 THR A CA 1
ATOM 709 C C . THR A 1 92 ? -4.957 7.833 18.716 1.00 87.94 92 THR A C 1
ATOM 711 O O . THR A 1 92 ? -5.087 8.652 17.790 1.00 87.94 92 THR A O 1
ATOM 714 N N . LYS A 1 93 ? -5.891 7.693 19.663 1.00 86.69 93 LYS A N 1
ATOM 715 C CA . LYS A 1 93 ? -7.100 8.527 19.714 1.00 86.69 93 LYS A CA 1
ATOM 716 C C . LYS A 1 93 ? -6.782 10.009 19.916 1.00 86.69 93 LYS A C 1
ATOM 718 O O . LYS A 1 93 ? -7.446 10.842 19.298 1.00 86.69 93 LYS A O 1
ATOM 723 N N . ALA A 1 94 ? -5.760 10.343 20.701 1.00 88.00 94 ALA A N 1
ATOM 724 C CA . ALA A 1 94 ? -5.337 11.725 20.946 1.00 88.00 94 ALA A CA 1
ATOM 725 C C . ALA A 1 94 ? -4.708 12.401 19.713 1.00 88.00 94 ALA A C 1
ATOM 727 O O . ALA A 1 94 ? -4.627 13.627 19.657 1.00 88.00 94 ALA A O 1
ATOM 728 N N . GLY A 1 95 ? -4.334 11.617 18.697 1.00 87.69 95 GLY A N 1
ATOM 729 C CA . GLY A 1 95 ? -3.763 12.128 17.454 1.00 87.69 95 GLY A CA 1
ATOM 730 C C . GLY A 1 95 ? -2.245 12.017 17.379 1.00 87.69 95 GLY A C 1
ATOM 731 O O . GLY A 1 95 ? -1.655 12.672 16.520 1.00 87.69 95 GLY A O 1
ATOM 732 N N . ASP A 1 96 ? -1.620 11.195 18.226 1.00 89.62 96 ASP A N 1
ATOM 733 C CA . ASP A 1 96 ? -0.192 10.907 18.123 1.00 89.62 96 ASP A CA 1
ATOM 734 C C . ASP A 1 96 ? 0.113 10.261 16.779 1.00 89.62 96 ASP A C 1
ATOM 736 O O . ASP A 1 96 ? -0.712 9.549 16.192 1.00 89.62 96 ASP A O 1
ATOM 740 N N . GLN A 1 97 ? 1.310 10.549 16.278 1.00 92.50 97 GLN A N 1
ATOM 741 C CA . GLN A 1 97 ? 1.737 10.120 14.961 1.00 92.50 97 GLN A CA 1
ATOM 742 C C . GLN A 1 97 ? 3.128 9.511 15.005 1.00 92.50 97 GLN A C 1
ATOM 744 O O . GLN A 1 97 ? 4.045 10.067 15.611 1.00 92.50 97 GLN A O 1
ATOM 749 N N . VAL A 1 98 ? 3.300 8.431 14.254 1.00 89.31 98 VAL A N 1
ATOM 750 C CA . VAL A 1 98 ? 4.603 7.819 13.980 1.00 89.31 98 VAL A CA 1
ATOM 751 C C . VAL A 1 98 ? 4.941 7.969 12.502 1.00 89.31 98 VAL A C 1
ATOM 753 O O . VAL A 1 98 ? 4.064 8.238 11.677 1.00 89.31 98 VAL A O 1
ATOM 756 N N . ALA A 1 99 ? 6.220 7.829 12.154 1.00 89.62 99 ALA A N 1
ATOM 757 C CA . ALA A 1 99 ? 6.630 7.772 10.755 1.00 89.62 99 ALA A CA 1
ATOM 758 C C . ALA A 1 99 ? 5.940 6.594 10.049 1.00 89.62 99 ALA A C 1
ATOM 760 O O . ALA A 1 99 ? 5.805 5.513 10.623 1.00 89.62 99 ALA A O 1
ATOM 761 N N . ALA A 1 100 ? 5.508 6.808 8.808 1.00 88.44 100 ALA A N 1
ATOM 762 C CA . ALA A 1 100 ? 4.947 5.749 7.987 1.00 88.44 100 ALA A CA 1
ATOM 763 C C . ALA A 1 100 ? 6.038 4.716 7.674 1.00 88.44 100 ALA A C 1
ATOM 765 O O . ALA A 1 100 ? 6.962 4.976 6.909 1.00 88.44 100 ALA A O 1
ATOM 766 N N . SER A 1 101 ? 5.906 3.547 8.282 1.00 86.38 101 SER A N 1
ATOM 767 C CA . SER A 1 101 ? 6.801 2.398 8.147 1.00 86.38 101 SER A CA 1
ATOM 768 C C . SER A 1 101 ? 5.984 1.125 7.955 1.00 86.38 101 SER A C 1
ATOM 770 O O . SER A 1 101 ? 4.773 1.120 8.208 1.00 86.38 101 SER A O 1
ATOM 772 N N . HIS A 1 102 ? 6.618 0.017 7.565 1.00 82.00 102 HIS A N 1
ATOM 773 C CA . HIS A 1 102 ? 5.921 -1.275 7.550 1.00 82.00 102 HIS A CA 1
ATOM 774 C C . HIS A 1 102 ? 5.396 -1.637 8.949 1.00 82.00 102 HIS A C 1
ATOM 776 O O . HIS A 1 102 ? 4.282 -2.140 9.077 1.00 82.00 102 HIS A O 1
ATOM 782 N N . GLY A 1 103 ? 6.155 -1.301 9.997 1.00 80.44 103 GLY A N 1
ATOM 783 C CA . GLY A 1 103 ? 5.746 -1.490 11.390 1.00 80.44 103 GLY A CA 1
ATOM 784 C C . GLY A 1 103 ? 4.610 -0.575 11.853 1.00 80.44 103 GLY A C 1
ATOM 785 O O . GLY A 1 103 ? 4.113 -0.764 12.946 1.00 80.44 103 GLY A O 1
ATOM 786 N N . SER A 1 104 ? 4.190 0.410 11.056 1.00 86.00 104 SER A N 1
ATOM 787 C CA . SER A 1 104 ? 3.057 1.279 11.397 1.00 86.00 104 SER A CA 1
ATOM 788 C C . SER A 1 104 ? 1.704 0.736 10.922 1.00 86.00 104 SER A C 1
ATOM 790 O O . SER A 1 104 ? 0.663 1.274 11.290 1.00 86.00 104 SER A O 1
ATOM 792 N N . PHE A 1 105 ? 1.686 -0.307 10.080 1.00 87.69 105 PHE A N 1
ATOM 793 C CA . PHE A 1 105 ? 0.449 -0.821 9.474 1.00 87.69 105 PHE A CA 1
ATOM 794 C C . PHE A 1 105 ? -0.482 -1.496 10.483 1.00 87.69 105 PHE A C 1
ATOM 796 O O . PHE A 1 105 ? -1.698 -1.440 10.308 1.00 87.69 105 PHE A O 1
ATOM 803 N N . ASP A 1 106 ? 0.073 -2.110 11.525 1.00 84.19 106 ASP A N 1
ATOM 804 C CA . ASP A 1 106 ? -0.678 -2.750 12.609 1.00 84.19 106 ASP A CA 1
ATOM 805 C C . ASP A 1 106 ? -1.331 -1.743 13.571 1.00 84.19 106 ASP A C 1
ATOM 807 O O . ASP A 1 106 ? -2.260 -2.099 14.287 1.00 84.19 106 ASP A O 1
ATOM 811 N N . ASN A 1 107 ? -0.887 -0.485 13.541 1.00 86.12 107 ASN A N 1
ATOM 812 C CA . ASN A 1 107 ? -1.382 0.612 14.368 1.00 86.12 107 ASN A CA 1
ATOM 813 C C . ASN A 1 107 ? -1.969 1.757 13.532 1.00 86.12 107 ASN A C 1
ATOM 815 O O . ASN A 1 107 ? -2.176 2.851 14.043 1.00 86.12 107 ASN A O 1
ATOM 819 N N . ASN A 1 108 ? -2.241 1.534 12.246 1.00 90.31 108 ASN A N 1
ATOM 820 C CA . ASN A 1 108 ? -2.899 2.505 11.381 1.00 90.31 108 ASN A CA 1
ATOM 821 C C . ASN A 1 108 ? -4.348 2.071 11.138 1.00 90.31 108 ASN A C 1
ATOM 823 O O . ASN A 1 108 ? -4.622 1.161 10.352 1.00 90.31 108 ASN A O 1
ATOM 827 N N . ILE A 1 109 ? -5.283 2.760 11.793 1.00 91.81 109 ILE A N 1
ATOM 828 C CA . ILE A 1 109 ? -6.706 2.413 11.757 1.00 91.81 109 ILE A CA 1
ATOM 829 C C . ILE A 1 109 ? -7.306 2.460 10.346 1.00 91.81 109 ILE A C 1
ATOM 831 O O . ILE A 1 109 ? -8.167 1.641 10.030 1.00 91.81 109 ILE A O 1
ATOM 835 N N . ASP A 1 110 ? -6.819 3.343 9.470 1.00 91.12 110 ASP A N 1
ATOM 836 C CA . ASP A 1 110 ? -7.291 3.450 8.085 1.00 91.12 110 ASP A CA 1
ATOM 837 C C . ASP A 1 110 ? -6.825 2.246 7.252 1.00 91.12 110 ASP A C 1
ATOM 839 O O . ASP A 1 110 ? -7.567 1.707 6.424 1.00 91.12 110 ASP A O 1
ATOM 843 N N . VAL A 1 111 ? -5.590 1.786 7.488 1.00 91.31 111 VAL A N 1
ATOM 844 C CA . VAL A 1 111 ? -5.034 0.582 6.851 1.00 91.31 111 VAL A CA 1
ATOM 845 C C . VAL A 1 111 ? -5.773 -0.667 7.318 1.00 91.31 111 VAL A C 1
ATOM 847 O O . VAL A 1 111 ? -6.152 -1.495 6.486 1.00 91.31 111 VAL A O 1
ATOM 850 N N . LEU A 1 112 ? -6.014 -0.797 8.622 1.00 92.25 112 LEU A N 1
ATOM 851 C CA . LEU A 1 112 ? -6.750 -1.928 9.182 1.00 92.25 112 LEU A CA 1
ATOM 852 C C . LEU A 1 112 ? -8.200 -1.949 8.694 1.00 92.25 112 LEU A C 1
ATOM 854 O O . LEU A 1 112 ? -8.654 -2.979 8.194 1.00 92.25 112 LEU A O 1
ATOM 858 N N . THR A 1 113 ? -8.889 -0.804 8.739 1.00 93.88 113 THR A N 1
ATOM 859 C CA . THR A 1 113 ? -10.273 -0.662 8.262 1.00 93.88 113 THR A CA 1
ATOM 860 C C . THR A 1 113 ? -10.373 -1.083 6.800 1.00 93.88 113 THR A C 1
ATOM 862 O O . THR A 1 113 ? -11.111 -2.012 6.474 1.00 93.88 113 THR A O 1
ATOM 865 N N . GLY A 1 114 ? -9.550 -0.500 5.921 1.00 92.00 114 GLY A N 1
ATOM 866 C CA . GLY A 1 114 ? -9.562 -0.838 4.496 1.00 92.00 114 GLY A CA 1
ATOM 867 C C . GLY A 1 114 ? -9.152 -2.286 4.196 1.00 92.00 114 GLY A C 1
ATOM 868 O O . GLY A 1 114 ? -9.565 -2.854 3.182 1.00 92.00 114 GLY A O 1
ATOM 869 N N . THR A 1 115 ? -8.351 -2.914 5.060 1.00 90.75 115 THR A N 1
ATOM 870 C CA . THR A 1 115 ? -7.994 -4.335 4.934 1.00 90.75 115 THR A CA 1
ATOM 871 C C . THR A 1 115 ? -9.177 -5.229 5.294 1.00 90.75 115 THR A C 1
ATOM 873 O O . THR A 1 115 ? -9.510 -6.133 4.525 1.00 90.75 115 THR A O 1
ATOM 876 N N . LEU A 1 116 ? -9.853 -4.952 6.409 1.00 92.56 116 LEU A N 1
ATOM 877 C CA . LEU A 1 116 ? -11.026 -5.703 6.851 1.00 92.56 116 LEU A CA 1
ATOM 878 C C . LEU A 1 116 ? -12.199 -5.565 5.876 1.00 92.56 116 LEU A C 1
ATOM 880 O O . LEU A 1 116 ? -12.818 -6.567 5.523 1.00 92.56 116 LEU A O 1
ATOM 884 N N . GLU A 1 117 ? -12.472 -4.358 5.379 1.00 93.81 117 GLU A N 1
ATOM 885 C CA . GLU A 1 117 ? -13.520 -4.129 4.378 1.00 93.81 117 GLU A CA 1
ATOM 886 C C . GLU A 1 117 ? -13.235 -4.872 3.071 1.00 93.81 117 GLU A C 1
ATOM 888 O O . GLU A 1 117 ? -14.142 -5.446 2.466 1.00 93.81 117 GLU A O 1
ATOM 893 N N . ARG A 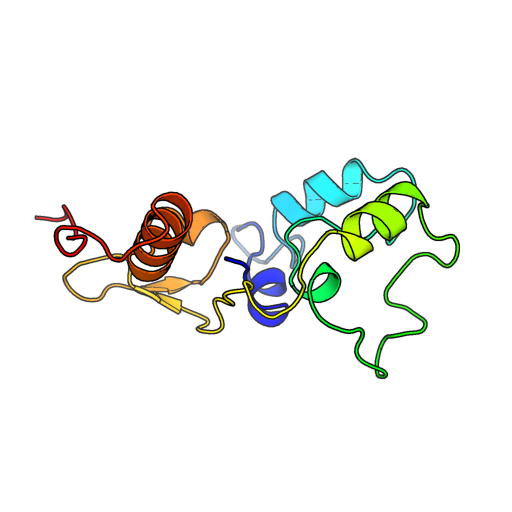1 118 ? -11.961 -4.938 2.661 1.00 89.69 118 ARG A N 1
ATOM 894 C CA . ARG A 1 118 ? -11.542 -5.703 1.480 1.00 89.69 118 ARG A CA 1
ATOM 895 C C . ARG A 1 118 ? -11.719 -7.209 1.674 1.00 89.69 118 ARG A C 1
ATOM 897 O O . ARG A 1 118 ? -12.182 -7.867 0.750 1.00 89.69 118 ARG A O 1
ATOM 904 N N . ILE A 1 119 ? -11.377 -7.749 2.847 1.00 90.50 119 ILE A N 1
ATOM 905 C CA . ILE A 1 119 ? -11.594 -9.170 3.178 1.00 90.50 119 ILE A CA 1
ATOM 906 C C . ILE A 1 119 ? -13.092 -9.489 3.216 1.00 90.50 119 ILE A C 1
ATOM 908 O O . ILE A 1 119 ? -13.519 -10.520 2.704 1.00 90.50 119 ILE A O 1
ATOM 912 N N . ARG A 1 120 ? -13.896 -8.596 3.804 1.00 93.06 120 ARG A N 1
ATOM 913 C CA . ARG A 1 120 ? -15.351 -8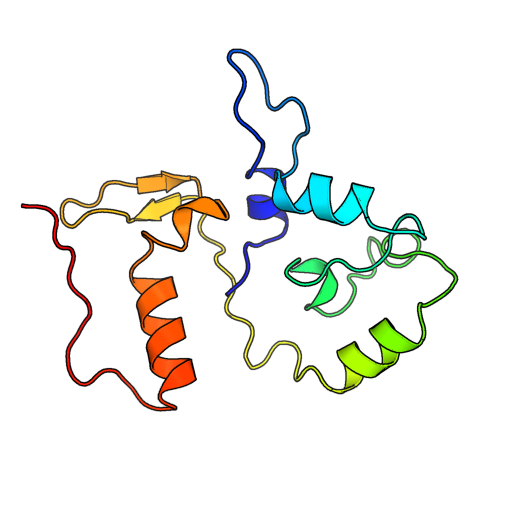.750 3.896 1.00 93.06 120 ARG A CA 1
ATOM 914 C C . ARG A 1 120 ? -16.045 -8.597 2.537 1.00 93.06 120 ARG A C 1
ATOM 916 O O . ARG A 1 120 ? -17.106 -9.179 2.332 1.00 93.06 120 ARG A O 1
ATOM 923 N N . GLY A 1 121 ? -15.493 -7.778 1.643 1.00 93.06 121 GLY A N 1
ATOM 924 C CA . GLY A 1 121 ? -16.165 -7.332 0.421 1.00 93.06 121 GLY A CA 1
ATOM 925 C C . GLY A 1 121 ? -17.289 -6.315 0.673 1.00 93.06 121 GLY A C 1
ATOM 926 O O . GLY A 1 121 ? -18.117 -6.095 -0.206 1.00 93.06 121 GLY A O 1
ATOM 927 N N . ALA A 1 122 ? -17.348 -5.719 1.869 1.00 93.94 122 ALA A N 1
ATOM 928 C CA . ALA A 1 122 ? -18.338 -4.722 2.277 1.00 93.94 122 ALA A CA 1
ATOM 929 C C . ALA A 1 122 ? -17.786 -3.852 3.420 1.00 93.94 122 ALA A C 1
ATOM 931 O O . ALA A 1 122 ? -16.855 -4.269 4.110 1.00 93.94 122 ALA A O 1
ATOM 932 N N . SER A 1 123 ? -18.394 -2.684 3.659 1.00 95.12 123 SER A N 1
ATOM 933 C CA . SER A 1 123 ? -18.042 -1.779 4.770 1.00 95.12 123 SER A CA 1
ATOM 934 C C . SER A 1 123 ? -18.108 -2.469 6.128 1.00 95.12 123 SER A C 1
ATOM 936 O O . SER A 1 123 ? -18.818 -3.457 6.248 1.00 95.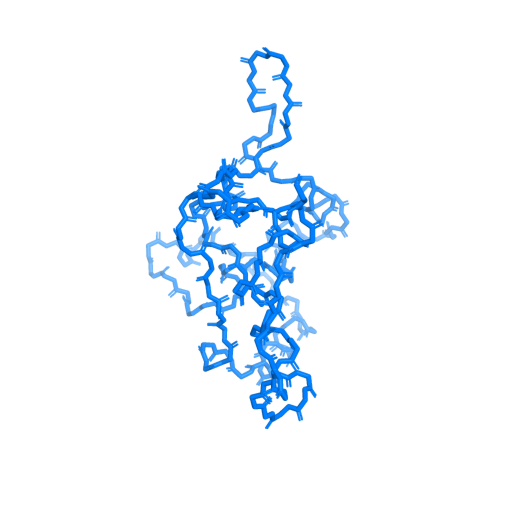12 123 SER A O 1
ATOM 938 N N . LEU A 1 124 ? -17.434 -1.988 7.172 1.00 93.81 124 LEU A N 1
ATOM 939 C CA . LEU A 1 124 ? -17.551 -2.600 8.506 1.00 93.81 124 LEU A CA 1
ATOM 940 C C . LEU A 1 124 ? -18.962 -2.455 9.105 1.00 93.81 124 LEU A C 1
ATOM 942 O O . LEU A 1 124 ? -19.709 -1.542 8.768 1.00 93.81 124 LEU A O 1
ATOM 946 N N . VAL A 1 125 ? -19.340 -3.371 10.006 1.00 94.88 125 VAL A N 1
ATOM 947 C CA . VAL A 1 125 ? -20.622 -3.284 10.745 1.00 94.88 125 VAL A CA 1
ATOM 948 C C . VAL A 1 125 ? -20.626 -2.161 11.787 1.00 94.88 125 VAL A C 1
ATOM 950 O O . VAL A 1 125 ? -21.690 -1.676 12.158 1.00 94.88 125 VAL A O 1
ATOM 953 N N . ALA A 1 126 ? -19.441 -1.755 12.239 1.00 93.62 126 ALA A N 1
ATOM 954 C CA . ALA A 1 126 ? -19.188 -0.616 13.109 1.00 93.62 126 ALA A CA 1
ATOM 955 C C . ALA A 1 126 ? -17.782 -0.061 12.805 1.00 93.62 126 ALA A C 1
ATOM 957 O O . ALA A 1 126 ? -16.933 -0.827 12.333 1.00 93.62 126 ALA A O 1
ATOM 958 N N . PRO A 1 127 ? -17.517 1.235 13.050 1.00 91.75 127 PRO A N 1
ATOM 959 C CA . PRO A 1 127 ? -16.182 1.807 12.890 1.00 91.75 127 PRO A CA 1
ATOM 960 C C . PRO A 1 127 ? -15.151 1.096 13.771 1.00 91.75 127 PRO A C 1
ATOM 962 O O . PRO A 1 127 ? -15.468 0.670 14.880 1.00 91.75 127 PRO A O 1
ATOM 965 N N . MET A 1 128 ? -13.908 0.999 13.295 1.00 90.88 128 MET A N 1
ATOM 966 C CA . MET A 1 128 ? -12.801 0.643 14.179 1.00 90.88 128 MET A CA 1
ATOM 967 C C . MET A 1 128 ? -12.576 1.763 15.196 1.00 90.88 128 MET A C 1
ATOM 969 O O . MET A 1 128 ? -12.696 2.946 14.871 1.00 90.88 128 MET A O 1
ATOM 973 N N . GLU A 1 129 ? -12.195 1.381 16.409 1.00 89.88 129 GLU A N 1
ATOM 974 C CA . GLU A 1 129 ? -11.871 2.310 17.486 1.00 89.88 129 GLU A CA 1
ATOM 975 C C . GLU A 1 129 ? -10.476 2.025 18.029 1.00 89.88 129 GLU A C 1
ATOM 977 O O . GLU A 1 129 ? -9.985 0.895 17.989 1.00 89.88 129 GLU A O 1
ATOM 982 N N . TRP A 1 130 ? -9.840 3.071 18.543 1.00 87.50 130 TRP A N 1
ATOM 983 C CA . TRP A 1 130 ? -8.599 2.933 19.283 1.00 87.50 130 TRP A CA 1
ATOM 984 C C . TRP A 1 130 ? -8.889 2.428 20.705 1.00 87.50 130 TRP A C 1
ATOM 986 O O . TRP A 1 130 ? -9.875 2.843 21.317 1.00 87.50 130 TRP A O 1
ATOM 996 N N . LEU A 1 131 ? -8.048 1.520 21.208 1.00 82.19 131 LEU A N 1
ATOM 997 C CA . LEU A 1 131 ? -8.185 0.891 22.534 1.00 82.19 131 LEU A CA 1
ATOM 998 C C . LEU A 1 131 ? -7.306 1.543 23.613 1.00 82.19 131 LEU A C 1
ATOM 1000 O O . LEU A 1 131 ? -7.219 1.047 24.734 1.00 82.19 131 LEU A O 1
ATOM 1004 N N . ASP A 1 132 ? -6.618 2.621 23.264 1.00 74.62 132 ASP A N 1
ATOM 1005 C CA . ASP A 1 132 ? -5.838 3.439 24.177 1.00 74.62 132 ASP A CA 1
ATOM 1006 C C . ASP A 1 132 ? -6.775 4.255 25.089 1.00 74.62 132 ASP A C 1
ATOM 1008 O O . ASP A 1 132 ? -7.616 5.036 24.636 1.00 74.62 132 ASP A O 1
ATOM 1012 N N . TYR A 1 133 ? -6.646 4.008 26.396 1.00 52.41 133 TYR A N 1
ATOM 1013 C CA . TYR A 1 133 ? -7.369 4.688 27.476 1.00 52.41 133 TYR A CA 1
ATOM 1014 C C . TYR A 1 133 ? -6.545 5.832 28.061 1.00 52.41 133 TYR A C 1
ATOM 1016 O O . TYR A 1 133 ? -5.321 5.636 28.246 1.00 52.41 133 TYR A O 1
#

pLDDT: mean 77.86, std 11.94, range [45.72, 95.12]

Sequence (133 aa):
HVLTDANERADGLPSAERDIYGKSLLYLISRALDDVRKQPLLGMERALVPPDPAWLDDQWAAAPNADVAAWLKLWPAGALLNRVAAPKVRTTKAGDQVAASHGSFDNNIDVLTGTLERIRGASLVAPMEWLDY

Foldseek 3Di:
DAEAPVLQLVQADDDPPDRPPSGHPLVVVQQVPDPDHQADDPRYPCLQDDHDPVCVPPRGDPDHPVVSVVVSVVRPGPPLDDYPHDQWAAQAPVRDIDGDHPVCLVRHQVNVQSVVCVVVVHHDPDRDDGPDD

Radius of gyration: 16.94 Å; chains: 1; bounding box: 44×29×46 Å